Protein AF-A0A831UHT3-F1 (afdb_monomer_lite)

InterPro domains:
  IPR000515 ABC transporter type 1, transmembrane domain MetI-like [PS50928] (51-110)
  IPR035906 MetI-like superfamily [SSF161098] (45-109)

Radius of gyration: 23.29 Å; chains: 1; bounding box: 44×42×58 Å

Structure (mmCIF, N/CA/C/O backbone):
data_AF-A0A831UHT3-F1
#
_entry.id   AF-A0A831UHT3-F1
#
loop_
_atom_site.group_PDB
_atom_site.id
_atom_site.type_symbol
_atom_site.label_atom_id
_atom_site.label_alt_id
_atom_site.label_comp_id
_atom_site.label_asym_id
_atom_site.label_entity_id
_atom_site.label_seq_id
_atom_site.pdbx_PDB_ins_code
_atom_site.Cartn_x
_atom_site.Cartn_y
_atom_site.Cartn_z
_atom_site.occupancy
_atom_site.B_iso_or_equiv
_atom_site.auth_seq_id
_atom_site.auth_comp_id
_atom_site.auth_asym_id
_atom_site.auth_atom_id
_atom_site.pdbx_PDB_model_num
ATOM 1 N N . MET A 1 1 ? -2.592 20.622 -20.895 1.00 78.50 1 MET A N 1
ATOM 2 C CA . MET A 1 1 ? -1.615 20.571 -22.010 1.00 78.50 1 MET A CA 1
ATOM 3 C C . MET A 1 1 ? -0.162 20.659 -21.536 1.00 78.50 1 MET A C 1
ATOM 5 O O .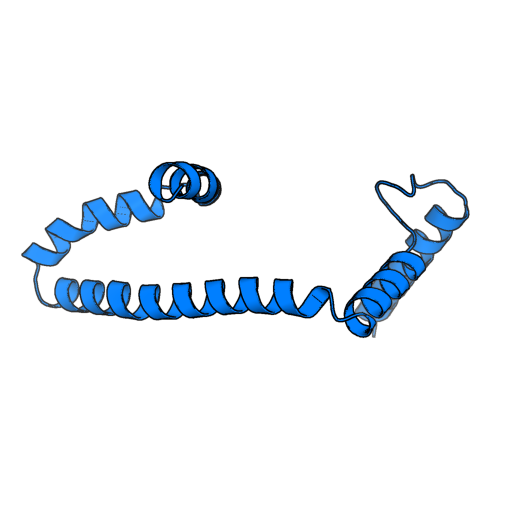 MET A 1 1 ? 0.555 19.692 -21.734 1.00 78.50 1 MET A O 1
ATOM 9 N N . ARG A 1 2 ? 0.269 21.718 -20.826 1.00 88.38 2 ARG A N 1
ATOM 10 C CA . ARG A 1 2 ? 1.658 21.852 -20.311 1.00 88.38 2 ARG A CA 1
ATOM 11 C C . ARG A 1 2 ? 2.190 20.637 -19.529 1.00 88.38 2 ARG A C 1
ATOM 13 O O . ARG A 1 2 ? 3.312 20.213 -19.758 1.00 88.38 2 ARG A O 1
ATOM 20 N N . ARG A 1 3 ? 1.370 20.047 -18.648 1.00 90.88 3 ARG A N 1
ATOM 21 C CA . ARG A 1 3 ? 1.749 18.857 -17.859 1.00 90.88 3 ARG A CA 1
ATOM 22 C C . ARG A 1 3 ? 1.976 17.614 -18.729 1.00 90.88 3 ARG A C 1
ATOM 24 O O . ARG A 1 3 ? 2.947 16.905 -18.521 1.00 90.88 3 ARG A O 1
ATOM 31 N N . ALA A 1 4 ? 1.121 17.392 -19.729 1.00 91.88 4 ALA A N 1
ATOM 32 C CA . ALA A 1 4 ? 1.241 16.258 -20.647 1.00 91.88 4 ALA A CA 1
ATOM 33 C C . ALA A 1 4 ? 2.498 16.363 -21.524 1.00 91.88 4 ALA A C 1
ATOM 35 O O . ALA A 1 4 ? 3.195 15.374 -21.707 1.00 91.88 4 ALA A O 1
ATOM 36 N N . LEU A 1 5 ? 2.828 17.571 -21.995 1.00 93.94 5 LEU A N 1
ATOM 37 C CA . LEU A 1 5 ? 4.070 17.823 -22.733 1.00 93.94 5 LEU A CA 1
ATOM 38 C C . LEU A 1 5 ? 5.312 17.547 -21.878 1.00 93.94 5 LEU A C 1
ATOM 40 O O . LEU A 1 5 ? 6.269 16.969 -22.376 1.00 93.94 5 LEU A O 1
ATOM 44 N N . GLY A 1 6 ? 5.278 17.911 -20.591 1.00 94.44 6 GLY A N 1
ATOM 45 C CA . GLY A 1 6 ? 6.361 17.592 -19.658 1.00 94.44 6 GLY A CA 1
ATOM 46 C C . GLY A 1 6 ? 6.562 16.084 -19.487 1.00 94.44 6 GLY A C 1
ATOM 47 O O . GLY A 1 6 ? 7.687 15.606 -19.573 1.00 94.44 6 GLY A O 1
ATOM 48 N N . VAL A 1 7 ? 5.473 15.328 -19.313 1.00 93.75 7 VAL A N 1
ATOM 49 C CA . VAL A 1 7 ? 5.529 13.860 -19.192 1.00 93.75 7 VAL A CA 1
ATOM 50 C C . VAL A 1 7 ? 6.041 13.215 -20.480 1.00 93.75 7 VAL A C 1
ATOM 52 O O . VAL A 1 7 ? 6.927 12.370 -20.424 1.00 93.75 7 VAL A O 1
ATOM 55 N N . LEU A 1 8 ? 5.534 13.638 -21.640 1.00 94.38 8 LEU A N 1
ATOM 56 C CA . LEU A 1 8 ? 6.002 13.139 -22.935 1.00 94.38 8 LEU A CA 1
ATOM 57 C C . LEU A 1 8 ? 7.485 13.445 -23.158 1.00 94.38 8 LEU A C 1
ATOM 59 O O . LEU A 1 8 ? 8.229 12.563 -23.571 1.00 94.38 8 LEU A O 1
ATOM 63 N N . GLY A 1 9 ? 7.929 14.663 -22.838 1.00 95.12 9 GLY A N 1
ATOM 64 C CA . GLY A 1 9 ? 9.339 15.041 -22.927 1.00 95.12 9 GLY A CA 1
ATOM 65 C C . GLY A 1 9 ? 10.233 14.184 -22.029 1.00 95.12 9 GLY A C 1
ATOM 66 O O . GLY A 1 9 ? 11.288 13.737 -22.469 1.00 95.12 9 GLY A O 1
ATOM 67 N N . LEU A 1 10 ? 9.789 13.891 -20.803 1.00 94.62 10 LEU A N 1
ATOM 68 C CA . LEU A 1 10 ? 10.507 13.005 -19.887 1.00 94.62 10 LEU A CA 1
ATOM 69 C C . LEU A 1 10 ? 10.590 11.569 -20.423 1.00 94.62 10 LEU A C 1
ATOM 71 O O . LEU A 1 10 ? 11.661 10.970 -20.376 1.00 94.62 10 LEU A O 1
ATOM 75 N N . LEU A 1 11 ? 9.487 11.028 -20.949 1.00 94.19 11 LEU A N 1
ATOM 76 C CA . LEU A 1 11 ? 9.456 9.681 -21.524 1.00 94.19 11 LEU A CA 1
ATOM 77 C C . LEU A 1 11 ? 10.371 9.564 -22.744 1.00 94.19 11 LEU A C 1
ATOM 79 O O . LEU A 1 11 ? 11.106 8.591 -22.851 1.00 94.19 11 LEU A O 1
ATOM 83 N N . LEU A 1 12 ? 10.368 10.564 -23.629 1.00 94.50 12 LEU A N 1
ATOM 84 C CA . LEU A 1 12 ? 11.251 10.594 -24.797 1.00 94.50 12 LEU A CA 1
ATOM 85 C C . LEU A 1 12 ? 12.724 10.722 -24.402 1.00 94.50 12 LEU A C 1
ATOM 87 O O . LEU A 1 12 ? 13.572 10.067 -25.000 1.00 94.50 12 LEU A O 1
ATOM 91 N N . LEU A 1 13 ? 13.033 11.535 -23.388 1.00 94.88 13 LEU A N 1
ATOM 92 C CA . LEU A 1 13 ? 14.387 11.638 -22.852 1.00 94.88 13 LEU A CA 1
ATOM 93 C C . LEU A 1 13 ? 14.841 10.304 -22.252 1.00 94.88 13 LEU A C 1
ATOM 95 O O . LEU A 1 13 ? 15.943 9.853 -22.544 1.00 94.88 13 LEU A O 1
ATOM 99 N N . TRP A 1 14 ? 13.996 9.660 -21.444 1.00 94.88 14 TRP A N 1
ATOM 100 C CA . TRP A 1 14 ? 14.297 8.357 -20.853 1.00 94.88 14 TRP A CA 1
ATOM 101 C C . TRP A 1 14 ? 14.506 7.288 -21.933 1.00 94.88 14 TRP A C 1
ATOM 103 O O . TRP A 1 14 ? 15.522 6.597 -21.915 1.00 94.88 14 TRP A O 1
ATOM 113 N N . GLU A 1 15 ? 13.602 7.204 -22.907 1.00 94.06 15 GLU A N 1
ATOM 114 C CA . GLU A 1 15 ? 13.717 6.304 -24.057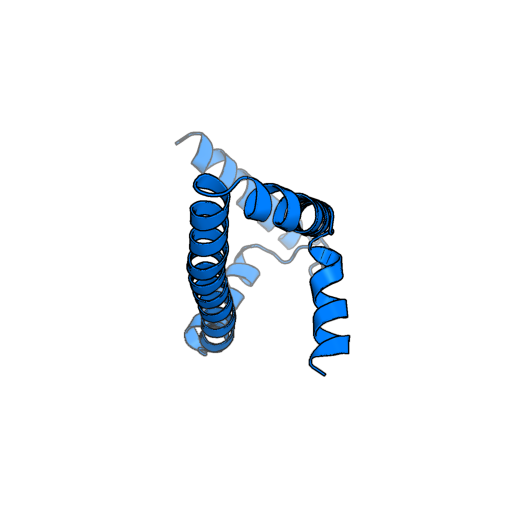 1.00 94.06 15 GLU A CA 1
ATOM 115 C C . GLU A 1 15 ? 15.015 6.558 -24.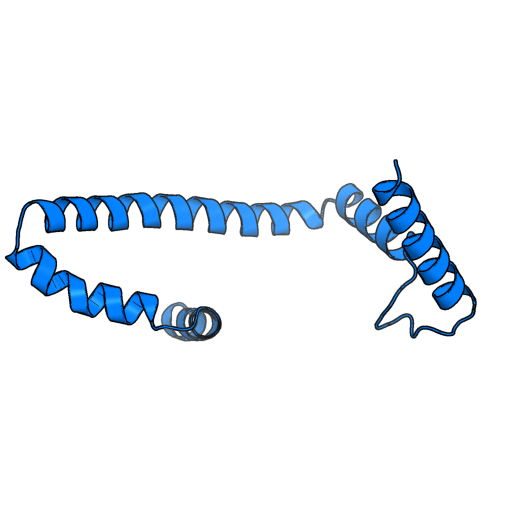839 1.00 94.06 15 GLU A C 1
ATOM 117 O O . GLU A 1 15 ? 15.750 5.616 -25.122 1.00 94.06 15 GLU A O 1
ATOM 122 N N . GLY A 1 16 ? 15.359 7.821 -25.111 1.00 92.31 16 GLY A N 1
ATOM 123 C CA . GLY A 1 16 ? 16.599 8.189 -25.799 1.00 92.31 16 GLY A CA 1
ATOM 124 C C . GLY A 1 16 ? 17.862 7.813 -25.017 1.00 92.31 16 GLY A C 1
ATOM 125 O O . GLY A 1 16 ? 18.786 7.227 -25.579 1.00 92.31 16 GLY A O 1
ATOM 126 N N . LEU A 1 17 ? 17.895 8.084 -23.708 1.00 94.00 17 LEU A N 1
ATOM 127 C CA . LEU A 1 17 ? 19.017 7.712 -22.840 1.00 94.00 17 LEU A CA 1
ATOM 128 C C . LEU A 1 17 ? 19.186 6.188 -22.740 1.00 94.00 17 LEU A C 1
ATOM 130 O O . LEU A 1 17 ? 20.313 5.691 -22.766 1.00 94.00 17 LEU A O 1
ATOM 134 N N . ALA A 1 18 ? 18.081 5.444 -22.657 1.00 92.44 18 ALA A N 1
ATOM 135 C CA . ALA A 1 18 ? 18.103 3.985 -22.657 1.00 92.44 18 ALA A CA 1
ATOM 136 C C . ALA A 1 18 ? 18.568 3.426 -24.013 1.00 92.44 18 ALA A C 1
ATOM 138 O O . ALA A 1 18 ? 19.421 2.540 -24.046 1.00 92.44 18 ALA A O 1
ATOM 139 N N . ALA A 1 19 ? 18.078 3.978 -25.128 1.00 89.56 19 ALA A N 1
ATOM 140 C CA . ALA A 1 19 ? 18.457 3.563 -26.479 1.00 89.56 19 ALA A CA 1
ATOM 141 C C . ALA A 1 19 ? 19.941 3.822 -26.790 1.00 89.56 19 ALA A C 1
ATOM 143 O O . ALA A 1 19 ? 20.572 3.035 -27.493 1.00 89.56 19 ALA A O 1
ATOM 144 N N . TRP A 1 20 ? 20.521 4.892 -26.238 1.00 93.12 20 TRP A N 1
ATOM 145 C CA . TRP A 1 20 ? 21.956 5.183 -26.337 1.00 93.12 20 TRP A CA 1
ATOM 146 C C . TRP A 1 20 ? 22.832 4.375 -25.369 1.00 93.12 20 TRP A C 1
ATOM 148 O O . TRP A 1 20 ? 24.044 4.578 -25.337 1.00 93.12 20 TRP A O 1
ATOM 158 N N . GLY A 1 21 ? 22.252 3.467 -24.577 1.00 89.62 21 GLY A N 1
ATOM 159 C CA . GLY A 1 21 ? 22.999 2.625 -23.638 1.00 89.62 21 GLY A CA 1
ATOM 160 C C . GLY A 1 21 ? 23.577 3.385 -22.440 1.00 89.62 21 GLY A C 1
ATOM 161 O O . GLY A 1 21 ? 24.439 2.860 -21.740 1.00 89.62 21 GLY A O 1
ATOM 162 N N . LEU A 1 22 ? 23.107 4.612 -22.184 1.00 92.12 22 LEU A N 1
ATOM 163 C CA . LEU A 1 22 ? 23.523 5.428 -21.034 1.00 92.12 22 LEU A CA 1
ATOM 164 C C . LEU A 1 22 ? 22.865 4.965 -19.728 1.00 92.12 22 LEU A C 1
ATOM 166 O O . LEU A 1 22 ? 23.293 5.360 -18.644 1.00 92.12 22 LEU A O 1
ATOM 170 N N . LEU A 1 23 ? 21.820 4.142 -19.827 1.00 92.19 23 LEU A N 1
ATOM 171 C CA . LEU A 1 23 ? 21.099 3.569 -18.699 1.00 92.19 23 LEU A CA 1
ATOM 172 C C . LEU A 1 23 ? 21.286 2.057 -18.682 1.00 92.19 23 LEU A C 1
ATOM 174 O O . LEU A 1 23 ? 21.175 1.395 -19.711 1.00 92.19 23 LEU A O 1
ATOM 178 N N . ASN A 1 24 ? 21.543 1.506 -17.497 1.00 88.81 24 ASN A N 1
ATOM 179 C CA . ASN A 1 24 ? 21.614 0.064 -17.322 1.00 88.81 24 ASN A CA 1
ATOM 180 C C . ASN A 1 24 ? 20.196 -0.536 -17.453 1.00 88.81 24 ASN A C 1
ATOM 182 O O . ASN A 1 24 ? 19.342 -0.213 -16.618 1.00 88.81 24 ASN A O 1
ATOM 186 N N . PRO A 1 25 ? 19.943 -1.429 -18.431 1.00 86.94 25 PRO A N 1
ATOM 187 C CA . PRO A 1 25 ? 18.615 -1.995 -18.679 1.00 86.94 25 PRO A CA 1
ATOM 188 C C . PRO A 1 25 ? 18.024 -2.765 -17.495 1.00 86.94 25 PRO A C 1
ATOM 190 O O . PRO A 1 25 ? 16.808 -2.890 -17.403 1.00 86.94 25 PRO A O 1
ATOM 193 N N . LEU A 1 26 ? 18.863 -3.261 -16.577 1.00 88.50 26 LEU A N 1
ATOM 194 C CA . LEU A 1 26 ? 18.403 -3.961 -15.376 1.00 88.50 26 LEU A CA 1
ATOM 195 C C . LEU A 1 26 ? 17.701 -3.017 -14.390 1.00 88.50 26 LEU A C 1
ATOM 197 O O . LEU A 1 26 ? 16.743 -3.410 -13.733 1.00 88.50 26 LEU A O 1
ATOM 201 N N . TYR A 1 27 ? 18.187 -1.779 -14.278 1.00 89.38 27 TYR A N 1
ATOM 202 C CA . TYR A 1 27 ? 17.663 -0.790 -13.332 1.00 89.38 27 TYR A CA 1
ATOM 203 C C . TYR A 1 27 ? 16.671 0.176 -13.985 1.00 89.38 27 TYR A C 1
ATOM 205 O O . TYR A 1 27 ? 15.750 0.650 -13.324 1.00 89.38 27 TYR A O 1
ATOM 213 N N . ALA A 1 28 ? 16.864 0.483 -15.268 1.00 91.12 28 ALA A N 1
ATOM 214 C CA . ALA A 1 28 ? 16.058 1.443 -16.013 1.00 91.12 28 ALA A CA 1
ATOM 215 C C . ALA A 1 28 ? 15.795 0.940 -17.446 1.00 91.12 28 ALA A C 1
ATOM 217 O O . ALA A 1 28 ? 16.342 1.500 -18.402 1.00 91.12 28 ALA A O 1
ATOM 218 N N . PRO A 1 29 ? 14.969 -0.112 -17.610 1.00 91.81 29 PRO A N 1
ATOM 219 C CA . PRO A 1 29 ? 14.568 -0.595 -18.928 1.00 91.81 29 PRO A CA 1
ATOM 220 C C . PRO A 1 29 ? 13.828 0.506 -19.705 1.00 91.81 29 PRO A C 1
ATOM 222 O O . PRO A 1 29 ? 13.151 1.335 -19.092 1.00 91.81 29 PRO A O 1
ATOM 225 N N . PRO A 1 30 ? 13.937 0.545 -21.043 1.00 94.12 30 PRO A N 1
ATOM 226 C CA . PRO A 1 30 ? 13.292 1.577 -21.841 1.00 94.12 30 PRO A CA 1
ATOM 227 C C . PRO A 1 30 ? 11.756 1.517 -21.705 1.00 94.12 30 PRO A C 1
ATOM 229 O O . PRO A 1 30 ? 11.187 0.418 -21.637 1.00 94.12 30 PRO A O 1
ATOM 232 N N . PRO A 1 31 ? 11.066 2.674 -21.704 1.00 93.19 31 PRO A N 1
ATOM 233 C CA . PRO A 1 31 ? 9.610 2.766 -21.590 1.00 93.19 31 PRO A CA 1
ATOM 234 C C . PRO A 1 31 ? 8.825 1.802 -22.488 1.00 93.19 31 PRO A C 1
ATOM 236 O O . PRO A 1 31 ? 7.839 1.213 -22.034 1.00 93.19 31 PRO A O 1
ATOM 239 N N . HIS A 1 32 ? 9.248 1.603 -23.743 1.00 94.06 32 HIS A N 1
ATOM 240 C CA . HIS A 1 32 ? 8.543 0.692 -24.652 1.00 94.06 32 HIS A CA 1
ATOM 241 C C . HIS A 1 32 ? 8.579 -0.773 -24.181 1.00 94.06 32 HIS A C 1
ATOM 243 O O . HIS A 1 32 ? 7.576 -1.474 -24.312 1.00 94.06 32 HIS A O 1
ATOM 249 N N . GLN A 1 33 ? 9.687 -1.241 -23.593 1.00 94.06 33 GLN A N 1
ATOM 250 C CA . GLN A 1 33 ? 9.793 -2.610 -23.069 1.00 94.06 33 GLN A CA 1
ATOM 251 C C . GLN A 1 33 ? 8.900 -2.807 -21.848 1.00 94.06 33 GLN A C 1
ATOM 253 O O . GLN A 1 33 ? 8.249 -3.845 -21.722 1.00 94.06 33 GLN A O 1
ATOM 258 N N . VAL A 1 34 ? 8.821 -1.795 -20.979 1.00 93.69 34 VAL A N 1
ATOM 259 C CA . VAL A 1 34 ? 7.899 -1.799 -19.836 1.00 93.69 34 VAL A CA 1
ATOM 260 C C . VAL A 1 34 ? 6.456 -1.933 -20.325 1.00 93.69 34 VAL A C 1
ATOM 262 O O . VAL A 1 34 ? 5.712 -2.771 -19.817 1.00 93.69 34 VAL A O 1
ATOM 265 N N . LEU A 1 35 ? 6.070 -1.169 -21.354 1.00 95.00 35 LEU A N 1
ATOM 266 C CA . LEU A 1 35 ? 4.725 -1.236 -21.929 1.00 95.00 35 LEU A CA 1
ATOM 267 C C . LEU A 1 35 ? 4.422 -2.604 -22.558 1.00 95.00 35 LEU A C 1
ATOM 269 O O . LEU A 1 35 ? 3.357 -3.163 -22.306 1.00 95.00 35 LEU A O 1
ATOM 273 N N . LEU A 1 36 ? 5.347 -3.158 -23.347 1.00 96.44 36 LEU A N 1
ATOM 274 C CA . LEU A 1 36 ? 5.182 -4.482 -23.957 1.00 96.44 36 LEU A CA 1
ATOM 275 C C . LEU A 1 36 ? 5.047 -5.583 -22.901 1.00 96.44 36 LEU A C 1
ATOM 277 O O . LEU A 1 36 ? 4.189 -6.452 -23.033 1.00 96.44 36 LEU A O 1
ATOM 281 N N . THR A 1 37 ? 5.845 -5.512 -21.836 1.00 95.44 37 THR A N 1
ATOM 282 C CA . THR A 1 37 ? 5.782 -6.463 -20.719 1.00 95.44 37 THR A CA 1
ATOM 283 C C . THR A 1 37 ? 4.439 -6.369 -20.006 1.00 95.44 37 THR A C 1
ATOM 285 O O . THR A 1 37 ? 3.786 -7.387 -19.797 1.00 95.44 37 THR A O 1
ATOM 288 N N . LEU A 1 38 ? 3.978 -5.153 -19.693 1.00 95.19 38 LEU A N 1
ATOM 289 C CA . LEU A 1 38 ? 2.662 -4.935 -19.092 1.00 95.19 38 LEU A CA 1
ATOM 290 C C . LEU A 1 38 ? 1.547 -5.534 -19.954 1.00 95.19 38 LEU A C 1
ATOM 292 O O . LEU A 1 38 ? 0.729 -6.296 -19.446 1.00 95.19 38 LEU A O 1
ATOM 296 N N . LEU A 1 39 ? 1.531 -5.241 -21.257 1.00 97.00 39 LEU A N 1
ATOM 297 C CA . LEU A 1 39 ? 0.535 -5.797 -22.175 1.00 97.00 39 LEU A CA 1
ATOM 298 C C . LEU A 1 39 ? 0.606 -7.326 -22.237 1.00 97.00 39 LEU A C 1
ATOM 300 O O . LEU A 1 39 ? -0.437 -7.974 -22.188 1.00 97.00 39 LEU A O 1
ATOM 304 N N . GLY A 1 40 ? 1.812 -7.894 -22.292 1.00 97.56 40 GLY A N 1
ATOM 305 C CA . GLY A 1 40 ? 2.026 -9.340 -22.275 1.00 97.56 40 GLY A CA 1
ATOM 306 C C . GLY A 1 40 ? 1.449 -9.998 -21.024 1.00 97.56 40 GLY A C 1
ATOM 307 O O . GLY A 1 40 ? 0.738 -10.991 -21.139 1.00 97.56 40 GLY A O 1
ATOM 308 N N . LEU A 1 41 ? 1.657 -9.400 -19.849 1.00 96.81 41 LEU A N 1
ATOM 309 C CA . LEU A 1 41 ? 1.120 -9.902 -18.582 1.00 96.81 41 LEU A CA 1
ATOM 310 C C . LEU A 1 41 ? -0.417 -9.847 -18.503 1.00 96.81 41 LEU A C 1
ATOM 312 O O . LEU A 1 41 ? -1.047 -10.717 -17.896 1.00 96.81 41 LEU A O 1
ATOM 316 N N . PHE A 1 42 ? -1.037 -8.827 -19.105 1.00 96.56 42 PHE A N 1
ATOM 317 C CA . PHE A 1 42 ? -2.498 -8.752 -19.210 1.00 96.56 42 PHE A CA 1
ATOM 318 C C . PHE A 1 42 ? -3.053 -9.758 -20.225 1.00 96.56 42 PHE A C 1
ATOM 320 O O . PHE A 1 42 ? -4.116 -10.328 -19.990 1.00 96.56 42 PHE A O 1
ATOM 327 N N . GLN A 1 43 ? -2.345 -9.994 -21.332 1.00 97.12 43 GLN A N 1
ATOM 328 C CA . GLN A 1 43 ? -2.745 -10.959 -22.362 1.00 97.12 43 GLN A CA 1
ATOM 329 C C . GLN A 1 43 ? -2.584 -12.412 -21.902 1.00 97.12 43 GLN A C 1
ATOM 331 O O . GLN A 1 43 ? -3.458 -13.229 -22.184 1.00 97.12 43 GLN A O 1
ATOM 336 N N . SER A 1 44 ? -1.502 -12.737 -21.187 1.00 97.00 44 SER A N 1
ATOM 337 C CA . SER A 1 44 ? -1.284 -14.070 -20.605 1.00 97.00 44 SER A CA 1
ATOM 338 C C . SER A 1 44 ? -2.213 -14.351 -19.423 1.00 97.00 44 SER A C 1
ATOM 340 O O . SER A 1 44 ? -2.461 -15.504 -19.081 1.00 97.00 44 SER A O 1
ATOM 342 N N . GLY A 1 45 ? -2.735 -13.293 -18.798 1.00 95.81 45 GLY A N 1
ATOM 343 C CA . GLY A 1 45 ? -3.584 -13.368 -17.619 1.00 95.81 45 GLY A CA 1
ATOM 344 C C . GLY A 1 45 ? -2.821 -13.574 -16.308 1.00 95.81 45 GLY A C 1
ATOM 345 O O . GLY A 1 45 ? -3.448 -13.634 -15.251 1.00 95.81 45 GLY A O 1
ATOM 346 N N . GLU A 1 46 ? -1.487 -13.616 -16.340 1.00 95.69 46 GLU A N 1
ATOM 347 C CA . GLU A 1 46 ? -0.631 -13.789 -15.156 1.00 95.69 46 GLU A CA 1
ATOM 348 C C . GLU A 1 46 ? -0.810 -12.671 -14.120 1.00 95.69 46 GLU A C 1
ATOM 350 O O . GLU A 1 46 ? -0.641 -12.891 -12.923 1.00 95.69 46 GLU A O 1
ATOM 355 N N . VAL A 1 47 ? -1.210 -11.472 -14.552 1.00 96.62 47 VAL A N 1
ATOM 356 C CA . VAL A 1 47 ? -1.474 -10.342 -13.647 1.00 96.62 47 VAL A CA 1
ATOM 357 C C . VAL A 1 47 ? -2.740 -10.532 -12.803 1.00 96.62 47 VAL A C 1
ATOM 359 O O . VAL A 1 47 ? -2.801 -10.019 -11.682 1.00 96.62 47 VAL A O 1
ATOM 362 N N . PHE A 1 48 ? -3.747 -11.270 -13.281 1.00 96.62 48 PHE A N 1
ATOM 363 C CA . PHE A 1 48 ? -5.046 -11.339 -12.601 1.00 96.62 48 PHE A CA 1
ATOM 364 C C . PHE A 1 48 ? -4.998 -12.009 -11.221 1.00 96.62 48 PHE A C 1
ATOM 366 O O . PHE A 1 48 ? -5.563 -11.422 -10.296 1.00 96.62 48 PHE A O 1
ATOM 373 N N . PRO A 1 49 ? -4.312 -13.152 -11.012 1.00 96.81 49 PRO A N 1
ATOM 374 C CA . PRO A 1 49 ? -4.181 -13.744 -9.680 1.00 96.81 49 PRO A CA 1
ATOM 375 C C . PRO A 1 49 ? -3.533 -12.796 -8.664 1.00 96.81 49 PRO A C 1
ATOM 377 O O . PRO A 1 49 ? -3.992 -12.702 -7.525 1.00 96.81 49 PRO A O 1
ATOM 380 N N . HIS A 1 50 ? -2.505 -12.047 -9.076 1.00 95.88 50 HIS A N 1
ATOM 381 C CA . HIS A 1 50 ? -1.826 -11.082 -8.208 1.00 95.88 50 HIS A CA 1
ATOM 382 C C . HIS A 1 50 ? -2.724 -9.894 -7.862 1.00 95.88 50 HIS A C 1
ATOM 384 O O . HIS A 1 50 ? -2.840 -9.537 -6.689 1.00 95.88 50 HIS A O 1
ATOM 390 N N . LEU A 1 51 ? -3.410 -9.322 -8.858 1.00 96.31 51 LEU A N 1
ATOM 391 C CA . LEU A 1 51 ? -4.383 -8.257 -8.619 1.00 96.31 51 LEU A CA 1
ATOM 392 C C . LEU A 1 51 ? -5.489 -8.735 -7.685 1.00 96.31 51 LEU A C 1
ATOM 394 O O . LEU A 1 51 ? -5.773 -8.072 -6.692 1.00 96.31 51 LEU A O 1
ATOM 398 N N . GLN A 1 52 ? -6.080 -9.896 -7.962 1.00 97.25 52 GLN A N 1
ATOM 399 C CA . GLN A 1 52 ? -7.141 -10.460 -7.140 1.00 97.25 52 GLN A CA 1
ATOM 400 C C . GLN A 1 52 ? -6.680 -10.663 -5.697 1.00 97.25 52 GLN A C 1
ATOM 402 O O . GLN A 1 52 ? -7.395 -10.258 -4.785 1.00 97.25 52 GLN A O 1
ATOM 407 N N . ALA A 1 53 ? -5.496 -11.239 -5.479 1.00 96.19 53 ALA A N 1
ATOM 408 C CA . ALA A 1 53 ? -4.961 -11.447 -4.138 1.00 96.19 53 ALA A CA 1
ATOM 409 C C . ALA A 1 53 ? -4.780 -10.118 -3.386 1.00 96.19 53 ALA A C 1
ATOM 411 O O . ALA A 1 53 ? -5.248 -9.983 -2.254 1.00 96.19 53 ALA A O 1
ATOM 412 N N . THR A 1 54 ? -4.164 -9.110 -4.016 1.00 95.81 54 THR A N 1
ATOM 413 C CA . THR A 1 54 ? -3.960 -7.793 -3.393 1.00 95.81 54 THR A CA 1
ATOM 414 C C . THR A 1 54 ? -5.283 -7.079 -3.116 1.00 95.81 54 THR A C 1
ATOM 416 O O . THR A 1 54 ? -5.482 -6.564 -2.015 1.00 95.81 54 THR A O 1
ATOM 419 N N . PHE A 1 55 ? -6.209 -7.071 -4.076 1.00 97.69 55 PHE A N 1
ATOM 420 C CA . PHE A 1 55 ? -7.517 -6.439 -3.908 1.00 97.69 55 PHE A CA 1
ATOM 421 C C . PHE A 1 55 ? -8.361 -7.147 -2.849 1.00 97.69 55 PHE A C 1
ATOM 423 O O . PHE A 1 55 ? -8.950 -6.477 -2.004 1.00 97.69 55 PHE A O 1
ATOM 430 N N . ALA A 1 56 ? -8.398 -8.481 -2.845 1.00 97.62 56 ALA A N 1
ATOM 431 C CA . ALA A 1 56 ? -9.123 -9.246 -1.838 1.00 97.62 56 ALA A CA 1
ATOM 432 C C . ALA A 1 56 ? -8.559 -8.986 -0.437 1.00 97.62 56 ALA A C 1
ATOM 434 O O . ALA A 1 56 ? -9.327 -8.685 0.474 1.00 97.62 56 ALA A O 1
ATOM 435 N N . ALA A 1 57 ? -7.233 -9.016 -0.267 1.00 94.88 57 ALA A N 1
ATOM 436 C CA . ALA A 1 57 ? -6.599 -8.700 1.010 1.00 94.88 57 ALA A CA 1
ATOM 437 C C . ALA A 1 57 ? -6.924 -7.269 1.476 1.00 94.88 57 ALA A C 1
ATOM 439 O O . ALA A 1 57 ? -7.275 -7.066 2.639 1.00 94.88 57 ALA A O 1
ATOM 440 N N . ALA A 1 58 ? -6.871 -6.285 0.572 1.00 96.62 58 ALA A N 1
ATOM 441 C CA . ALA A 1 58 ? -7.198 -4.896 0.886 1.00 96.62 58 ALA A CA 1
ATOM 442 C C . ALA A 1 58 ? -8.670 -4.723 1.294 1.00 96.62 58 ALA A C 1
ATOM 444 O O . ALA A 1 58 ? -8.957 -4.068 2.295 1.00 96.62 58 ALA A O 1
ATOM 445 N N . LEU A 1 59 ? -9.600 -5.330 0.553 1.00 98.25 59 LEU A N 1
ATOM 446 C CA . LEU A 1 59 ? -11.034 -5.235 0.828 1.00 98.25 59 LEU A CA 1
ATOM 447 C C . LEU A 1 59 ? -11.424 -5.967 2.112 1.00 98.25 59 LEU A C 1
ATOM 449 O O . LEU A 1 59 ? -12.181 -5.419 2.908 1.00 98.25 59 LEU A O 1
ATOM 453 N N . LEU A 1 60 ? -10.892 -7.168 2.345 1.00 97.69 60 LEU A N 1
ATOM 454 C CA . LEU A 1 60 ? -11.137 -7.917 3.577 1.00 97.69 60 LEU A CA 1
ATOM 455 C C . LEU A 1 60 ? -10.544 -7.195 4.790 1.00 97.69 60 LEU A C 1
ATOM 457 O O . LEU A 1 60 ? -11.221 -7.058 5.807 1.00 97.69 60 LEU A O 1
ATOM 461 N N . GLY A 1 61 ? -9.314 -6.688 4.672 1.00 95.62 61 GLY A N 1
ATOM 462 C CA . GLY A 1 61 ? -8.674 -5.899 5.724 1.00 95.62 61 GLY A CA 1
ATOM 463 C C . GLY A 1 61 ? -9.449 -4.619 6.040 1.00 95.62 61 GLY A C 1
ATOM 464 O O . GLY A 1 61 ? -9.660 -4.302 7.209 1.00 95.62 61 GLY A O 1
ATOM 465 N N . LEU A 1 62 ? -9.937 -3.915 5.014 1.00 97.25 62 LEU A N 1
ATOM 466 C CA . LEU A 1 62 ? -10.783 -2.735 5.184 1.00 97.25 62 LEU A CA 1
ATOM 467 C C . LEU A 1 62 ? -12.115 -3.091 5.849 1.00 97.25 62 LEU A C 1
ATOM 469 O O . LEU A 1 62 ? -12.509 -2.430 6.806 1.00 97.25 62 LEU A O 1
ATOM 473 N N . PHE A 1 63 ? -12.794 -4.130 5.363 1.00 98.38 63 PHE A N 1
ATOM 474 C CA . PHE A 1 63 ? -14.083 -4.565 5.888 1.00 98.38 63 PHE A CA 1
ATOM 475 C C . PHE A 1 63 ? -13.990 -4.902 7.379 1.00 98.38 63 PHE A C 1
ATOM 477 O O . PHE A 1 63 ? -14.719 -4.326 8.186 1.00 98.38 63 PHE A O 1
ATOM 484 N N . TRP A 1 64 ? -13.050 -5.770 7.760 1.00 97.56 64 TRP A N 1
ATOM 485 C CA . TRP A 1 64 ? -12.869 -6.158 9.158 1.00 97.56 64 TRP A CA 1
ATOM 486 C C . TRP A 1 64 ? -12.331 -5.018 10.021 1.00 97.56 64 TRP A C 1
ATOM 488 O O . TRP A 1 64 ? -12.779 -4.858 11.155 1.00 97.56 64 TRP A O 1
ATOM 498 N N . GLY A 1 65 ? -11.426 -4.192 9.489 1.00 95.81 65 GLY A N 1
ATOM 499 C CA . GLY A 1 65 ? -10.895 -3.029 10.195 1.00 95.81 65 GLY A CA 1
ATOM 500 C C . GLY A 1 65 ? -11.976 -1.997 10.521 1.00 95.81 65 GLY A C 1
ATOM 501 O O . GLY A 1 65 ? -12.047 -1.524 11.654 1.00 95.81 65 GLY A O 1
ATOM 502 N N . VAL A 1 66 ? -12.857 -1.693 9.565 1.00 97.62 66 VAL A N 1
ATOM 503 C CA . VAL A 1 66 ? -13.993 -0.781 9.772 1.00 97.62 66 VAL A CA 1
ATOM 504 C C . VAL A 1 66 ? -15.026 -1.400 10.704 1.00 97.62 66 VAL A C 1
ATOM 506 O O . VAL A 1 66 ? -15.509 -0.715 11.601 1.00 97.62 66 VAL A O 1
ATOM 509 N N . LEU A 1 67 ? -15.354 -2.681 10.527 1.00 98.25 67 LEU A N 1
ATOM 510 C CA . LEU A 1 67 ? -16.364 -3.345 11.344 1.00 98.25 67 LEU A CA 1
ATOM 511 C C . LEU A 1 67 ? -15.937 -3.418 12.816 1.00 98.25 67 LEU A C 1
ATOM 513 O O . LEU A 1 67 ? -16.662 -2.948 13.691 1.00 98.25 67 LEU A O 1
ATOM 517 N N . LEU A 1 68 ? -14.754 -3.972 13.091 1.00 96.56 68 LEU A N 1
ATOM 518 C CA . LEU A 1 68 ? -14.259 -4.154 14.456 1.00 96.56 68 LEU A CA 1
ATOM 519 C C . LEU A 1 68 ? -13.810 -2.827 15.070 1.00 96.56 68 LEU A C 1
ATOM 521 O O . LEU A 1 68 ? -14.205 -2.506 16.187 1.00 96.56 68 LEU A O 1
ATOM 525 N N . GLY A 1 69 ? -13.026 -2.034 14.337 1.00 94.94 69 GLY A N 1
ATOM 526 C CA . GLY A 1 69 ? -12.549 -0.737 14.813 1.00 94.94 69 GLY A CA 1
ATOM 527 C C . GLY A 1 69 ? -13.690 0.256 15.027 1.00 94.94 69 GLY A C 1
ATOM 528 O O . GLY A 1 69 ? -13.714 0.951 16.039 1.00 94.94 69 GLY A O 1
ATOM 529 N N . GLY A 1 70 ? -14.675 0.276 14.125 1.00 95.94 70 GLY A N 1
ATOM 530 C CA . GLY A 1 70 ? -15.873 1.100 14.258 1.00 95.94 70 GLY A CA 1
ATOM 531 C C . GLY A 1 70 ? -16.746 0.676 15.437 1.00 95.94 70 GLY A C 1
ATOM 532 O O . GLY A 1 70 ? -17.165 1.532 16.213 1.00 95.94 70 GLY A O 1
ATOM 533 N N . ALA A 1 71 ? -16.972 -0.629 15.625 1.00 96.31 71 ALA A N 1
ATOM 534 C CA . ALA A 1 71 ? -17.729 -1.135 16.769 1.00 96.31 71 ALA A CA 1
ATOM 535 C C . ALA A 1 71 ? -17.042 -0.804 18.104 1.00 96.31 71 ALA A C 1
ATOM 537 O O . ALA A 1 71 ? -17.685 -0.268 19.005 1.00 96.31 71 ALA A O 1
ATOM 538 N N . LEU A 1 72 ? -15.735 -1.063 18.221 1.00 95.38 72 LEU A N 1
ATOM 539 C CA . LEU A 1 72 ? -14.966 -0.754 19.430 1.00 95.38 72 LEU A CA 1
ATOM 540 C C . LEU A 1 72 ? -14.904 0.753 19.703 1.00 95.38 72 LEU A C 1
ATOM 542 O O . LEU A 1 72 ? -15.099 1.171 20.842 1.00 95.38 72 LEU A O 1
ATOM 546 N N . GLY A 1 73 ? -14.700 1.571 18.668 1.00 94.50 73 GLY A N 1
ATOM 547 C CA . GLY A 1 73 ? -14.704 3.029 18.793 1.00 94.50 73 GLY A CA 1
ATOM 548 C C . GLY A 1 73 ? -16.059 3.578 19.243 1.00 94.50 73 GLY A C 1
ATOM 549 O O . GLY A 1 73 ? -16.115 4.465 20.093 1.00 94.50 73 GLY A O 1
ATOM 550 N N . LEU A 1 74 ? -17.159 3.014 18.737 1.00 96.44 74 LEU A N 1
ATOM 551 C CA . LEU A 1 74 ? -18.504 3.391 19.168 1.00 96.44 74 LEU A CA 1
ATOM 552 C C . LEU A 1 74 ? -18.766 2.990 20.626 1.00 96.44 74 LEU A C 1
ATOM 554 O O . LEU A 1 74 ? -19.309 3.783 21.388 1.00 96.44 74 LEU A O 1
ATOM 558 N N . LEU A 1 75 ? -18.354 1.786 21.034 1.00 95.56 75 LEU A N 1
ATOM 559 C CA . LEU A 1 75 ? -18.480 1.329 22.422 1.00 95.56 75 LEU A CA 1
ATOM 560 C C . LEU A 1 75 ? -17.672 2.203 23.391 1.00 95.56 75 LEU A C 1
ATOM 562 O O . LEU A 1 75 ? -18.186 2.571 24.448 1.00 95.56 75 LEU A O 1
ATOM 566 N N . ALA A 1 76 ? -16.449 2.583 23.016 1.00 94.69 76 ALA A N 1
ATOM 567 C CA . ALA A 1 76 ? -15.626 3.515 23.785 1.00 94.69 76 ALA A CA 1
ATOM 568 C C . ALA A 1 76 ? -16.295 4.890 23.932 1.00 94.69 76 ALA A C 1
ATOM 570 O O . ALA A 1 76 ? -16.253 5.483 25.007 1.00 94.69 76 ALA A O 1
ATOM 571 N N . ALA A 1 77 ? -16.975 5.377 22.888 1.00 95.00 77 ALA A N 1
ATOM 572 C CA . ALA A 1 77 ? -17.659 6.670 22.928 1.00 95.00 77 ALA A CA 1
ATOM 573 C C . ALA A 1 77 ? -18.792 6.731 23.970 1.00 95.00 77 ALA A C 1
ATOM 575 O O . ALA A 1 77 ? -19.097 7.808 24.479 1.00 95.00 77 ALA A O 1
ATOM 576 N N . PHE A 1 78 ? -19.407 5.592 24.305 1.00 96.00 78 PHE A N 1
ATOM 577 C CA . PHE A 1 78 ? -20.493 5.518 25.288 1.00 96.00 78 PHE A CA 1
ATOM 578 C C . PHE A 1 78 ? -20.044 5.089 26.693 1.00 96.00 78 PHE A C 1
ATOM 580 O O . PHE A 1 78 ? -20.855 5.129 27.619 1.00 96.00 78 PHE A O 1
ATOM 587 N N . SER A 1 79 ? -18.788 4.672 26.884 1.00 96.75 79 SER A N 1
ATOM 588 C CA . SER A 1 79 ? -18.306 4.149 28.165 1.00 96.75 79 SER A CA 1
ATOM 589 C C . SER A 1 79 ? -16.865 4.582 28.462 1.00 96.75 79 SER A C 1
ATOM 591 O O . SER A 1 79 ? -15.941 4.089 27.811 1.00 96.75 79 SER A O 1
ATOM 593 N N . PRO A 1 80 ? -16.647 5.421 29.496 1.00 94.06 80 PRO A N 1
ATOM 594 C CA . PRO A 1 80 ? -15.307 5.837 29.915 1.00 94.06 80 PRO A CA 1
ATOM 595 C C . PRO A 1 80 ? -14.387 4.656 30.253 1.00 94.06 80 PRO A C 1
ATOM 597 O O . PRO A 1 80 ? -13.234 4.644 29.850 1.00 94.06 80 PRO A O 1
ATOM 600 N N . LEU A 1 81 ? -14.920 3.608 30.896 1.00 96.19 81 LEU A N 1
ATOM 601 C CA . LEU A 1 81 ? -14.149 2.406 31.230 1.00 96.19 81 LEU A CA 1
ATOM 602 C C . LEU A 1 81 ? -13.588 1.716 29.977 1.00 96.19 81 LEU A C 1
ATOM 604 O O . LEU A 1 81 ? -12.433 1.307 29.957 1.00 96.19 81 LEU A O 1
ATOM 608 N N . LEU A 1 82 ? -14.404 1.573 28.927 1.00 94.56 82 LEU A N 1
ATOM 609 C CA . LEU A 1 82 ? -13.967 0.957 27.672 1.00 94.56 82 LEU A CA 1
ATOM 610 C C . LEU A 1 82 ? -12.962 1.839 26.930 1.00 94.56 82 LEU A C 1
ATOM 612 O O . LEU A 1 82 ? -12.029 1.306 26.334 1.00 94.56 82 LEU A O 1
ATOM 616 N N . ALA A 1 83 ? -13.133 3.162 26.978 1.00 94.94 83 ALA A N 1
ATOM 617 C CA . ALA A 1 83 ? -12.173 4.100 26.408 1.00 94.94 83 ALA A CA 1
ATOM 618 C C . ALA A 1 83 ? -10.794 3.953 27.073 1.00 94.94 83 ALA A C 1
ATOM 620 O O . ALA A 1 83 ? -9.814 3.711 26.368 1.00 94.94 83 ALA A O 1
ATOM 621 N N . ASP A 1 84 ? -10.744 3.966 28.408 1.00 96.50 84 ASP A N 1
ATOM 622 C CA . ASP A 1 84 ? -9.505 3.821 29.183 1.00 96.50 84 ASP A CA 1
ATOM 623 C C . ASP A 1 84 ? -8.813 2.467 28.924 1.00 96.50 84 ASP A C 1
ATOM 625 O O . ASP A 1 84 ? -7.586 2.373 28.896 1.00 96.50 84 ASP A O 1
ATOM 629 N N . MET A 1 85 ? -9.585 1.395 28.698 1.00 95.31 85 MET A N 1
ATOM 630 C CA . MET A 1 85 ? -9.033 0.074 28.368 1.00 95.31 85 MET A CA 1
ATOM 631 C C . MET A 1 85 ? -8.489 -0.015 26.935 1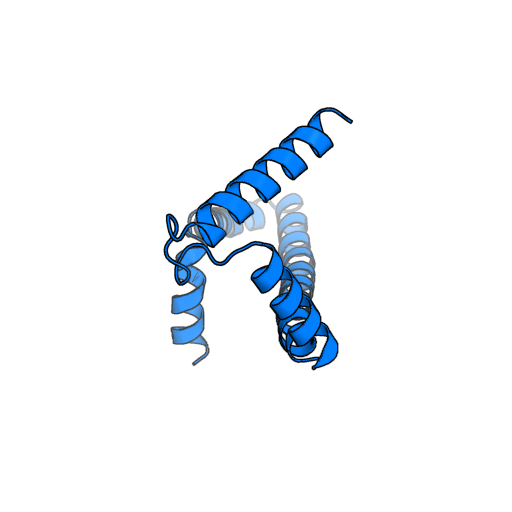.00 95.31 85 MET A C 1
ATOM 633 O O . MET A 1 85 ? -7.515 -0.731 26.692 1.00 95.31 85 MET A O 1
ATOM 637 N N . LEU A 1 86 ? -9.120 0.665 25.974 1.00 95.25 86 LEU A N 1
ATOM 638 C CA . LEU A 1 86 ? -8.738 0.605 24.560 1.00 95.25 86 LEU A CA 1
ATOM 639 C C . LEU A 1 86 ? -7.617 1.583 24.203 1.00 95.25 86 LEU A C 1
ATOM 641 O O . LEU A 1 86 ? -6.846 1.296 23.285 1.00 95.25 86 LEU A O 1
ATOM 645 N N . GLU A 1 87 ? -7.483 2.694 24.924 1.00 94.44 87 GLU A N 1
ATOM 646 C CA . GLU A 1 87 ? -6.482 3.730 24.655 1.00 94.44 87 GLU A CA 1
ATOM 647 C C . GLU A 1 87 ? -5.037 3.185 24.568 1.00 94.44 87 GLU A C 1
ATOM 649 O O . GLU A 1 87 ? -4.375 3.445 23.555 1.00 94.44 87 GLU A O 1
ATOM 654 N N . PRO A 1 88 ? -4.541 2.345 25.504 1.00 93.88 88 PRO A N 1
ATOM 655 C CA . PRO A 1 88 ? -3.194 1.778 25.407 1.00 93.88 88 PRO A CA 1
ATOM 656 C C . PRO A 1 88 ? -3.010 0.884 24.175 1.00 93.88 88 PRO A C 1
ATOM 658 O O . PRO A 1 88 ? -1.956 0.903 23.534 1.00 93.88 88 PRO A O 1
ATOM 661 N N . VAL A 1 89 ? -4.041 0.111 23.818 1.00 92.38 89 VAL A N 1
ATOM 662 C CA . VAL A 1 89 ? -4.022 -0.775 22.646 1.00 92.38 89 VAL A CA 1
ATOM 663 C C . VAL A 1 89 ? -3.986 0.053 21.365 1.00 92.38 89 VAL A C 1
ATOM 665 O O . VAL A 1 89 ? -3.184 -0.222 20.473 1.00 92.38 89 VAL A O 1
ATOM 668 N N . MET A 1 90 ? -4.806 1.102 21.277 1.00 91.56 90 MET A N 1
ATOM 669 C CA . MET A 1 90 ? -4.820 2.017 20.135 1.00 91.56 90 MET A CA 1
ATOM 670 C C . MET A 1 90 ? -3.481 2.736 19.973 1.00 91.56 90 MET A C 1
ATOM 672 O O . MET A 1 90 ? -2.990 2.857 18.848 1.00 91.56 90 MET A O 1
ATOM 676 N N . LEU A 1 91 ? -2.872 3.182 21.072 1.00 93.06 91 LEU A N 1
ATOM 677 C CA . LEU A 1 91 ? -1.562 3.827 21.056 1.00 93.06 91 LEU A CA 1
ATOM 678 C C . LEU A 1 91 ? -0.478 2.870 20.542 1.00 93.06 91 LEU A C 1
ATOM 680 O O . LEU A 1 91 ? 0.294 3.240 19.657 1.00 93.06 91 LEU A O 1
ATOM 684 N N . LEU A 1 92 ? -0.471 1.624 21.023 1.00 91.56 92 LEU A N 1
ATOM 685 C CA . LEU A 1 92 ? 0.450 0.593 20.548 1.00 91.56 92 LEU A CA 1
ATOM 686 C C . LEU A 1 92 ? 0.269 0.321 19.048 1.00 91.56 92 LEU A C 1
ATOM 688 O O . LEU A 1 92 ? 1.242 0.350 18.298 1.00 91.56 92 LEU A O 1
ATOM 692 N N . LEU A 1 93 ? -0.968 0.100 18.594 1.00 89.31 93 LEU A N 1
ATOM 693 C CA . LEU A 1 93 ? -1.262 -0.182 17.185 1.00 89.31 93 LEU A CA 1
ATOM 694 C C . LEU A 1 93 ? -0.858 0.971 16.255 1.00 89.31 93 LEU A C 1
ATOM 696 O O . LEU A 1 93 ? -0.392 0.717 15.145 1.00 89.31 93 LEU A O 1
ATOM 700 N N . ASN A 1 94 ? -0.998 2.223 16.699 1.00 90.88 94 ASN A N 1
ATOM 701 C CA . ASN A 1 94 ? -0.552 3.391 15.934 1.00 90.88 94 ASN A CA 1
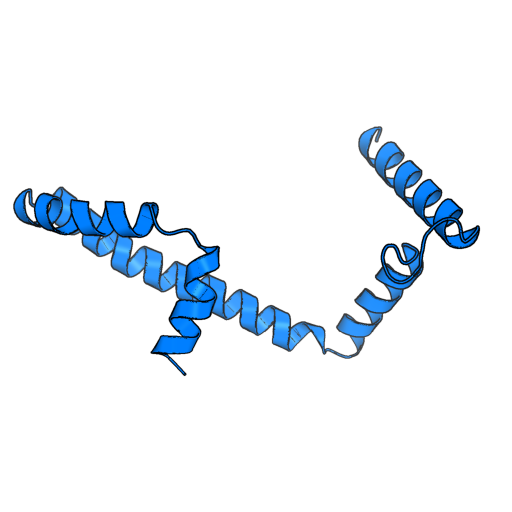ATOM 702 C C . ASN A 1 94 ? 0.973 3.570 15.943 1.00 90.88 94 ASN A C 1
ATOM 704 O O . ASN A 1 94 ? 1.529 4.086 14.974 1.00 90.88 94 ASN A O 1
ATOM 708 N N . ALA A 1 95 ? 1.652 3.150 17.013 1.00 92.50 95 ALA A N 1
ATOM 709 C CA . ALA A 1 95 ? 3.102 3.268 17.139 1.00 92.50 95 ALA A CA 1
ATOM 710 C C . ALA A 1 95 ? 3.871 2.210 16.329 1.00 92.50 95 ALA A C 1
ATOM 712 O O . ALA A 1 95 ? 5.034 2.436 15.989 1.00 92.50 95 ALA A O 1
ATOM 713 N N . ILE A 1 96 ? 3.257 1.062 16.013 1.00 91.50 96 ILE A N 1
ATOM 714 C CA . ILE A 1 96 ? 3.928 -0.027 15.292 1.00 91.50 96 ILE A CA 1
ATOM 715 C C . ILE A 1 96 ? 4.208 0.372 13.829 1.00 91.50 96 ILE A C 1
ATOM 717 O O . ILE A 1 96 ? 3.280 0.636 13.056 1.00 91.50 96 ILE A O 1
ATOM 721 N N . PRO A 1 97 ? 5.477 0.331 13.380 1.00 90.88 97 PRO A N 1
ATOM 722 C CA . PRO A 1 97 ? 5.813 0.489 11.973 1.00 90.88 97 PRO A CA 1
ATOM 723 C C . PRO A 1 97 ? 5.197 -0.632 11.130 1.00 90.88 97 PRO A C 1
ATOM 725 O O . PRO A 1 97 ? 5.469 -1.814 11.350 1.00 90.88 97 PRO A O 1
ATOM 728 N N . ARG A 1 98 ? 4.432 -0.270 10.093 1.00 87.19 98 ARG A N 1
ATOM 729 C CA . ARG A 1 98 ? 3.751 -1.244 9.214 1.00 87.19 98 ARG A CA 1
ATOM 730 C C . ARG A 1 98 ? 4.701 -2.259 8.568 1.00 87.19 98 ARG A C 1
ATOM 732 O O . ARG A 1 98 ? 4.295 -3.386 8.316 1.00 87.19 98 ARG A O 1
ATOM 739 N N . VAL A 1 99 ? 5.961 -1.883 8.333 1.00 91.31 99 VAL A N 1
ATOM 740 C CA . VAL A 1 99 ? 6.987 -2.761 7.742 1.00 91.31 99 VAL A CA 1
ATOM 741 C C . VAL A 1 99 ? 7.316 -3.982 8.617 1.00 91.31 99 VAL A C 1
ATOM 743 O O . VAL A 1 99 ? 7.69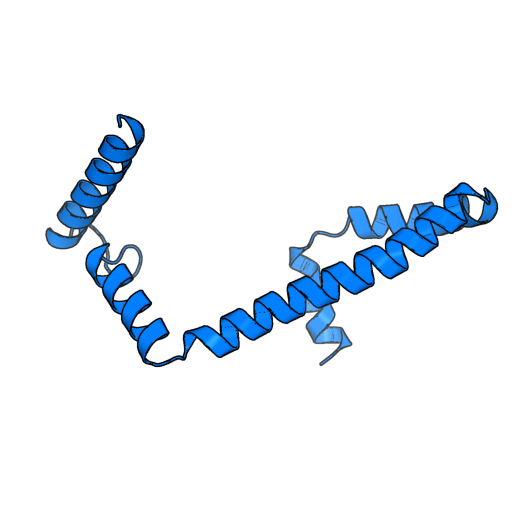6 -5.020 8.088 1.00 91.31 99 VAL A O 1
ATOM 746 N N . ILE A 1 100 ? 7.119 -3.894 9.940 1.00 91.81 100 ILE A N 1
ATOM 747 C CA . ILE A 1 100 ? 7.394 -4.988 10.892 1.00 91.81 100 ILE A CA 1
ATOM 748 C C . ILE A 1 100 ? 6.245 -6.007 10.923 1.00 91.81 100 ILE A C 1
ATOM 750 O O . ILE A 1 100 ? 6.439 -7.158 11.305 1.00 91.81 100 ILE A O 1
ATOM 754 N N . LEU A 1 101 ? 5.049 -5.624 10.472 1.00 88.75 101 LEU A N 1
ATOM 755 C CA . LEU A 1 101 ? 3.883 -6.505 10.511 1.00 88.75 101 LEU A CA 1
ATOM 756 C C . LEU A 1 101 ? 4.046 -7.721 9.593 1.00 88.75 101 LEU A C 1
ATOM 758 O O . LEU A 1 101 ? 3.655 -8.816 9.974 1.00 88.75 101 LEU A O 1
ATOM 762 N N . ALA A 1 102 ? 4.665 -7.553 8.419 1.00 89.56 102 ALA A N 1
ATOM 763 C CA . ALA A 1 102 ? 4.880 -8.654 7.479 1.00 89.56 102 ALA A CA 1
ATOM 764 C C . ALA A 1 102 ? 5.679 -9.827 8.094 1.00 89.56 102 ALA A C 1
ATOM 766 O O . ALA A 1 102 ? 5.146 -10.936 8.115 1.00 89.56 102 ALA A O 1
ATOM 767 N N . PRO A 1 103 ? 6.896 -9.633 8.648 1.00 90.38 103 PRO A N 1
ATOM 768 C CA . PRO A 1 103 ? 7.630 -10.731 9.282 1.00 90.38 103 PRO A CA 1
ATOM 769 C C . PRO A 1 103 ? 6.931 -11.281 10.533 1.00 90.38 103 PRO A C 1
ATOM 771 O O . PRO A 1 103 ? 6.988 -12.481 10.780 1.00 90.38 103 PRO A O 1
ATOM 774 N N . LEU A 1 104 ? 6.237 -10.440 11.304 1.00 91.38 104 LEU A N 1
ATOM 775 C CA . LEU A 1 104 ? 5.475 -10.878 12.476 1.00 91.38 104 LEU A CA 1
ATOM 776 C C . LEU A 1 104 ? 4.331 -11.832 12.092 1.00 91.38 104 LEU A C 1
ATOM 778 O O . LEU A 1 104 ? 4.152 -12.870 12.727 1.00 91.38 104 LEU A O 1
ATOM 782 N N . PHE A 1 105 ? 3.589 -11.507 11.030 1.00 89.56 105 PHE A N 1
ATOM 783 C CA . PHE A 1 105 ? 2.517 -12.365 10.530 1.00 89.56 105 PHE A CA 1
ATOM 784 C C . PHE A 1 105 ? 3.038 -13.706 10.020 1.00 89.56 105 PHE A C 1
ATOM 786 O O . PHE A 1 105 ? 2.415 -14.715 10.320 1.00 89.56 105 PHE A O 1
ATOM 793 N N . VAL A 1 106 ? 4.185 -13.738 9.336 1.00 91.69 106 VAL A N 1
ATOM 794 C CA . VAL A 1 106 ? 4.827 -15.002 8.923 1.00 91.69 106 VAL A CA 1
ATOM 795 C C . VAL A 1 106 ? 5.196 -15.859 10.141 1.00 91.69 106 VAL A C 1
ATOM 797 O O . VAL A 1 106 ? 4.948 -17.055 10.164 1.00 91.69 106 VAL A O 1
ATOM 800 N N . ILE A 1 107 ? 5.739 -15.263 11.207 1.00 94.94 107 ILE A N 1
ATOM 801 C CA . ILE A 1 107 ? 6.098 -16.024 12.419 1.00 94.94 107 ILE A CA 1
ATOM 802 C C . ILE A 1 107 ? 4.859 -16.603 13.118 1.00 94.94 107 ILE A C 1
ATOM 804 O O . ILE A 1 107 ? 4.904 -17.724 13.622 1.00 94.94 107 ILE A O 1
ATOM 808 N N . TRP A 1 108 ? 3.767 -15.841 13.198 1.00 93.12 108 TRP A N 1
ATOM 809 C CA . TRP A 1 108 ? 2.559 -16.266 13.910 1.00 93.12 108 TRP A CA 1
ATOM 810 C C . TRP A 1 108 ? 1.655 -17.198 13.112 1.00 93.12 108 TRP A C 1
ATOM 812 O O . TRP A 1 108 ? 1.017 -18.065 13.708 1.00 93.12 108 TRP A O 1
ATOM 822 N N . LEU A 1 109 ? 1.553 -16.992 11.801 1.00 90.00 109 LEU A N 1
ATOM 823 C CA . LEU A 1 109 ? 0.620 -17.719 10.940 1.00 90.00 109 LEU A CA 1
ATOM 824 C C . LEU A 1 109 ? 1.286 -18.877 10.178 1.00 90.00 109 LEU A C 1
ATOM 826 O O . LEU A 1 109 ? 0.558 -19.709 9.638 1.00 90.00 109 LEU A O 1
ATOM 830 N N . GLY A 1 110 ? 2.624 -18.962 10.195 1.00 76.25 110 GLY A N 1
ATOM 831 C CA . GLY A 1 110 ? 3.420 -19.938 9.440 1.00 76.25 110 GLY A CA 1
ATOM 832 C C . GLY A 1 110 ? 3.589 -19.548 7.979 1.00 76.25 110 GLY A C 1
ATOM 833 O O . GLY A 1 110 ? 3.633 -20.487 7.155 1.00 76.25 110 GLY A O 1
#

Secondary structure (DSSP, 8-state):
-HHHHHHHHHHHHHHHHHHTT-S-TTTS--HHHHHHHHHHHHHHSTHHHHHHHHHHHHHHHHHHHHHHHHHHHHHHHH-HHHHHHHHHHHHHHHHS-HHHHHHHHHHHH-

Organism: NCBI:txid540988

Foldseek 3Di:
DVVVVVVVVVLVVLQVCVVVVVDDCVVRNRPVVVVVVVVVCVVVVVVVVVVCVVVVCVVVCVVCCCVVVVVLVVVVVVDVVSVVVCVVVVVVVVPDDPVVVVVVCVVVVD

Sequence (110 aa):
MRRALGVLGLLLLWEGLAAWGLLNPLYAPPPHQVLLTLLGLFQSGEVFPHLQATFAAALLGLFWGVLLGGALGLLAAFSPLLADMLEPVMLLLNAIPRVILAPLFVIWLG

pLDDT: mean 93.75, std 3.5, range [76.25, 98.38]